Protein AF-A0A661DP39-F1 (afdb_monomer_lite)

Radius of gyration: 10.73 Å; chains: 1; bounding box: 23×16×28 Å

Structure (mmCIF, N/CA/C/O backbone):
data_AF-A0A661DP39-F1
#
_entry.id   AF-A0A661DP39-F1
#
loop_
_atom_site.group_PDB
_atom_site.id
_atom_site.type_symbol
_atom_site.label_atom_id
_at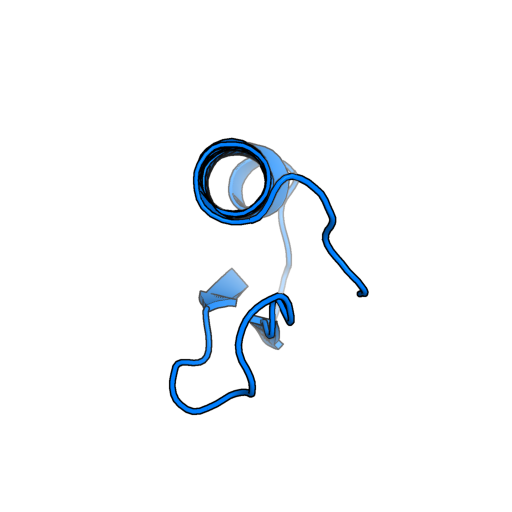om_site.label_alt_id
_atom_site.label_comp_id
_atom_site.label_asym_id
_atom_site.label_entity_id
_atom_site.label_seq_id
_atom_site.pdbx_PDB_ins_code
_atom_site.Cartn_x
_atom_site.Cartn_y
_atom_site.Cartn_z
_atom_site.occupancy
_atom_site.B_iso_or_equiv
_atom_site.auth_seq_id
_atom_site.auth_comp_id
_atom_site.auth_asym_id
_atom_site.auth_atom_id
_atom_site.pdbx_PDB_model_num
ATOM 1 N N . MET A 1 1 ? 5.529 -3.375 -12.715 1.00 71.00 1 MET A N 1
ATOM 2 C CA . MET A 1 1 ? 4.258 -2.650 -12.550 1.00 71.00 1 MET A CA 1
ATOM 3 C C . MET A 1 1 ? 3.482 -3.300 -11.416 1.00 71.00 1 MET A C 1
ATOM 5 O O . MET A 1 1 ? 3.536 -4.522 -11.295 1.00 71.00 1 MET A O 1
ATOM 9 N N . ILE A 1 2 ? 2.844 -2.508 -10.552 1.00 73.25 2 ILE A N 1
ATOM 10 C CA . ILE A 1 2 ? 2.075 -3.018 -9.402 1.00 73.25 2 ILE A CA 1
ATOM 11 C C . ILE A 1 2 ? 0.586 -2.748 -9.618 1.00 73.25 2 ILE A C 1
ATOM 13 O O . ILE A 1 2 ? 0.187 -1.606 -9.835 1.00 73.25 2 ILE A O 1
ATOM 17 N N . GLU A 1 3 ? -0.233 -3.791 -9.522 1.00 73.69 3 GLU A N 1
ATOM 18 C CA . GLU A 1 3 ? -1.692 -3.710 -9.623 1.00 73.69 3 GLU A CA 1
ATOM 19 C C . GLU A 1 3 ? -2.332 -4.183 -8.316 1.00 73.69 3 GLU A C 1
ATOM 21 O O . GLU A 1 3 ? -2.020 -5.266 -7.820 1.00 73.69 3 GLU A O 1
ATOM 26 N N . ILE A 1 4 ? -3.230 -3.376 -7.745 1.00 77.44 4 ILE A N 1
ATOM 27 C CA . ILE A 1 4 ? -3.967 -3.744 -6.531 1.00 77.44 4 ILE A CA 1
ATOM 28 C C . ILE A 1 4 ? -5.126 -4.655 -6.922 1.00 77.44 4 ILE A C 1
ATOM 30 O O . ILE A 1 4 ? -5.961 -4.289 -7.752 1.00 77.44 4 ILE A O 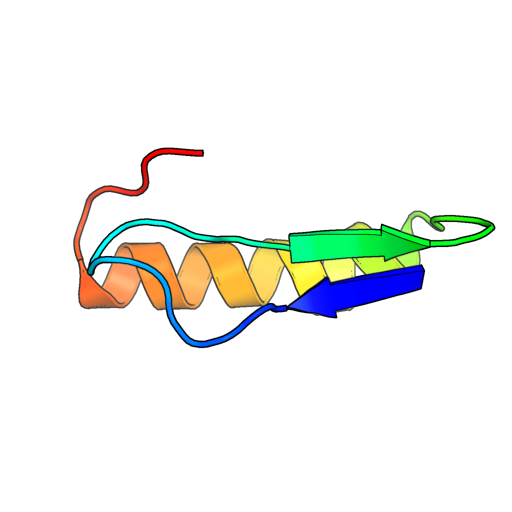1
ATOM 34 N N . LEU A 1 5 ? -5.186 -5.832 -6.309 1.00 79.00 5 LEU A N 1
ATOM 35 C CA . LEU A 1 5 ? -6.278 -6.765 -6.524 1.00 79.00 5 LEU A CA 1
ATOM 36 C C . LEU A 1 5 ? -7.403 -6.446 -5.539 1.00 79.00 5 LEU A C 1
ATOM 38 O O . LEU A 1 5 ? -7.185 -6.287 -4.339 1.00 79.00 5 LEU 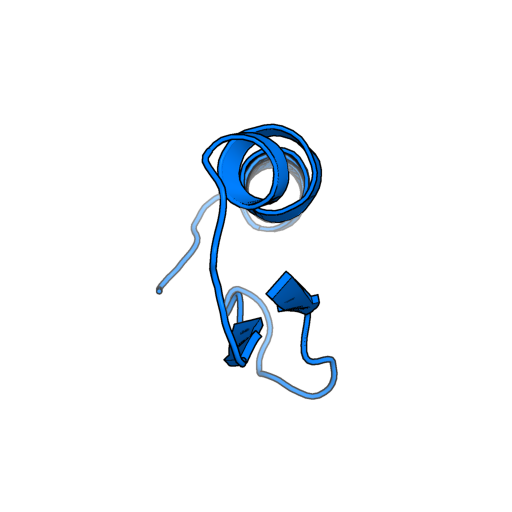A O 1
ATOM 42 N N . THR A 1 6 ? -8.616 -6.345 -6.067 1.00 65.69 6 THR A N 1
ATOM 43 C CA . THR A 1 6 ? -9.844 -6.234 -5.271 1.00 65.69 6 THR A CA 1
ATOM 44 C C . THR A 1 6 ? -10.467 -7.630 -5.166 1.00 65.69 6 THR A C 1
ATOM 46 O O . THR A 1 6 ? -10.146 -8.471 -6.001 1.00 65.69 6 THR A O 1
ATOM 49 N N . ASP A 1 7 ? -11.299 -7.892 -4.148 1.00 74.62 7 ASP A N 1
ATOM 50 C CA . ASP A 1 7 ? -11.864 -9.225 -3.806 1.00 74.62 7 ASP A CA 1
ATOM 51 C C . ASP A 1 7 ? -11.016 -10.084 -2.832 1.00 74.62 7 ASP A C 1
ATOM 53 O O . ASP A 1 7 ? -10.861 -11.294 -2.980 1.00 74.62 7 ASP A O 1
ATOM 57 N N . TYR A 1 8 ? -10.462 -9.449 -1.792 1.00 75.12 8 TYR A N 1
ATOM 58 C CA . TYR A 1 8 ? -9.789 -10.127 -0.676 1.00 75.12 8 TYR A CA 1
ATOM 59 C C . TYR A 1 8 ? -10.450 -9.768 0.664 1.00 75.12 8 TYR A C 1
ATOM 61 O O . TYR A 1 8 ? -11.076 -8.709 0.764 1.00 75.12 8 TYR A O 1
ATOM 69 N N . PRO A 1 9 ? -10.336 -10.634 1.693 1.00 74.12 9 PRO A N 1
ATOM 70 C CA . PRO A 1 9 ? -10.864 -10.363 3.029 1.00 74.12 9 PRO A CA 1
ATOM 71 C C . PRO A 1 9 ? -10.411 -9.009 3.590 1.00 74.12 9 PRO A C 1
ATOM 73 O O . PRO A 1 9 ? -9.296 -8.557 3.325 1.00 74.12 9 PRO A O 1
ATOM 76 N N . GLU A 1 10 ? -11.256 -8.385 4.414 1.00 67.88 10 GLU A N 1
ATOM 77 C CA . GLU A 1 10 ? -10.928 -7.117 5.076 1.00 67.88 10 GLU A CA 1
ATOM 78 C C . GLU A 1 10 ? -9.609 -7.223 5.864 1.00 67.88 10 GLU A C 1
ATOM 80 O O . GLU A 1 10 ? -9.364 -8.197 6.580 1.00 67.88 10 GLU A O 1
ATOM 85 N N . GLY A 1 11 ? -8.740 -6.217 5.716 1.00 68.38 11 GLY A N 1
ATOM 86 C CA . GLY A 1 11 ? -7.408 -6.191 6.334 1.00 68.38 11 GLY A CA 1
ATOM 87 C C . GLY A 1 11 ? -6.303 -6.930 5.561 1.00 68.38 11 GLY A C 1
ATOM 88 O O . GLY A 1 11 ? -5.167 -6.982 6.048 1.00 68.38 11 GLY A O 1
ATOM 89 N N . ILE A 1 12 ? -6.600 -7.472 4.374 1.00 73.12 12 ILE A N 1
ATOM 90 C CA . ILE A 1 12 ? -5.612 -8.076 3.467 1.00 73.12 12 ILE A CA 1
ATOM 91 C C . ILE A 1 12 ? -5.363 -7.141 2.283 1.00 73.12 12 ILE A C 1
ATOM 93 O O . ILE A 1 12 ? -6.280 -6.810 1.531 1.00 73.12 12 ILE A O 1
ATOM 97 N N . LEU A 1 13 ? -4.104 -6.736 2.102 1.00 75.94 13 LEU A N 1
ATOM 98 C CA . LEU A 1 13 ? -3.675 -5.955 0.946 1.00 75.94 13 LEU A CA 1
ATOM 99 C C . LEU A 1 13 ? -3.069 -6.891 -0.104 1.00 75.94 13 LEU A C 1
ATOM 101 O O . LEU A 1 13 ? -1.892 -7.237 -0.027 1.00 75.94 13 LEU A O 1
ATOM 105 N N . ALA A 1 14 ? -3.867 -7.287 -1.092 1.00 76.44 14 ALA A N 1
ATOM 106 C CA . ALA A 1 14 ? -3.394 -8.102 -2.202 1.00 76.44 14 ALA A CA 1
ATOM 107 C C . ALA A 1 14 ? -2.957 -7.228 -3.382 1.00 76.44 14 ALA A C 1
ATOM 109 O O . ALA A 1 14 ? -3.686 -6.344 -3.838 1.00 76.44 14 ALA A O 1
ATOM 110 N N . PHE A 1 15 ? -1.771 -7.501 -3.915 1.00 78.56 15 PHE A N 1
ATOM 111 C CA . PHE A 1 15 ? -1.270 -6.848 -5.116 1.00 78.56 15 PHE A CA 1
ATOM 112 C C . PHE A 1 15 ? -0.527 -7.848 -5.998 1.00 78.56 15 PHE A C 1
ATOM 114 O O . PHE A 1 15 ? 0.144 -8.758 -5.511 1.00 78.56 15 PHE A O 1
ATOM 121 N N . SER A 1 16 ? -0.657 -7.677 -7.309 1.00 78.44 16 SER A N 1
ATOM 122 C CA . SER A 1 16 ? 0.109 -8.415 -8.305 1.00 78.44 16 SER A CA 1
ATOM 123 C C . SER A 1 16 ? 1.248 -7.540 -8.808 1.00 78.44 16 SER A C 1
ATOM 125 O O . SER A 1 16 ? 1.057 -6.364 -9.121 1.00 78.44 16 SER A O 1
ATOM 127 N N . ALA A 1 17 ? 2.442 -8.119 -8.876 1.00 76.50 17 ALA A N 1
ATOM 128 C CA . ALA A 1 17 ? 3.612 -7.49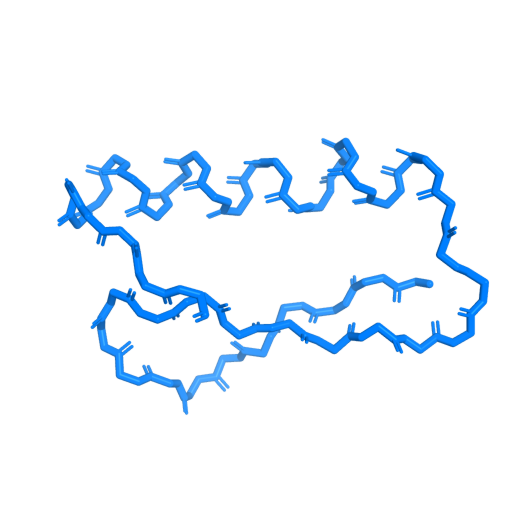6 -9.467 1.00 76.50 17 ALA A CA 1
ATOM 129 C C . ALA A 1 17 ? 3.936 -8.201 -10.788 1.00 76.50 17 ALA A C 1
ATOM 131 O O . ALA A 1 17 ? 4.428 -9.331 -10.800 1.00 76.50 17 ALA A O 1
ATOM 132 N N . THR A 1 18 ? 3.655 -7.536 -11.903 1.00 70.31 18 THR A N 1
ATOM 133 C CA . THR A 1 18 ? 3.912 -8.039 -13.259 1.00 70.31 18 THR A CA 1
ATOM 134 C C . THR A 1 18 ? 4.920 -7.134 -13.975 1.00 70.31 18 THR A C 1
ATOM 136 O O . THR A 1 18 ? 4.865 -5.903 -13.889 1.00 70.31 18 THR A O 1
ATOM 139 N N . SER A 1 19 ? 5.875 -7.753 -14.681 1.00 69.00 19 SER A N 1
ATOM 140 C CA . SER A 1 19 ? 6.984 -7.088 -15.397 1.00 69.00 19 SER A CA 1
ATOM 141 C C . SER A 1 19 ? 7.951 -6.306 -14.483 1.00 69.00 19 SER A C 1
ATOM 143 O O . SER A 1 19 ? 8.088 -6.615 -13.302 1.00 69.00 19 SER A O 1
ATOM 145 N N . GLU A 1 20 ? 8.678 -5.323 -15.026 1.00 68.69 20 GLU A N 1
ATOM 146 C CA . GLU A 1 20 ? 9.648 -4.510 -14.285 1.00 68.69 20 GLU A CA 1
ATOM 147 C C . GLU A 1 20 ? 8.937 -3.675 -13.212 1.00 68.69 20 GLU A C 1
ATOM 149 O O . GLU A 1 20 ? 8.104 -2.817 -13.508 1.00 68.69 20 GLU A O 1
ATOM 154 N N . VAL A 1 21 ? 9.206 -3.984 -11.944 1.00 71.69 21 VAL A N 1
ATOM 155 C CA . VAL A 1 21 ? 8.745 -3.199 -10.797 1.00 71.69 21 VAL A CA 1
ATOM 156 C C . VAL A 1 21 ? 9.796 -2.140 -10.524 1.00 71.69 21 VAL A C 1
ATOM 158 O O . VAL A 1 21 ? 10.935 -2.462 -10.181 1.00 71.69 21 VAL A O 1
ATOM 161 N N . THR A 1 22 ? 9.419 -0.879 -10.690 1.00 76.00 22 THR A N 1
ATOM 162 C CA . THR A 1 22 ? 10.324 0.245 -10.459 1.00 76.00 22 THR A CA 1
ATOM 163 C C . THR A 1 22 ? 10.159 0.789 -9.042 1.00 76.00 22 THR A C 1
ATOM 165 O O . THR A 1 22 ? 9.150 0.560 -8.372 1.00 76.00 22 THR A O 1
ATOM 168 N N . ALA A 1 23 ? 11.149 1.547 -8.563 1.00 77.69 23 ALA A N 1
ATOM 169 C CA . ALA A 1 23 ? 11.043 2.235 -7.274 1.00 77.69 23 ALA A CA 1
ATOM 170 C C . ALA A 1 23 ? 9.858 3.224 -7.230 1.00 77.69 23 ALA A C 1
ATOM 172 O O . ALA A 1 23 ? 9.345 3.521 -6.150 1.00 77.69 23 ALA A O 1
ATOM 173 N N . ASP A 1 24 ? 9.414 3.708 -8.392 1.00 77.81 24 ASP A N 1
ATOM 174 C CA . ASP A 1 24 ? 8.233 4.554 -8.536 1.00 77.81 24 ASP A CA 1
ATOM 175 C C . ASP A 1 24 ? 6.932 3.790 -8.276 1.00 77.81 24 ASP A C 1
ATOM 177 O O . ASP A 1 24 ? 6.066 4.313 -7.579 1.00 77.81 24 ASP A O 1
ATOM 181 N N . ASP A 1 25 ? 6.798 2.539 -8.729 1.00 69.31 25 ASP A N 1
ATOM 182 C CA . ASP A 1 25 ? 5.620 1.714 -8.415 1.00 69.31 25 ASP A CA 1
ATOM 183 C C . ASP A 1 25 ? 5.468 1.517 -6.898 1.00 69.31 25 ASP A C 1
ATOM 185 O O . ASP A 1 25 ? 4.373 1.618 -6.344 1.00 69.31 25 ASP A O 1
ATOM 189 N N . TYR A 1 26 ? 6.580 1.292 -6.195 1.00 72.19 26 TYR A N 1
ATOM 190 C CA . TYR A 1 26 ? 6.562 1.138 -4.741 1.00 72.19 26 TYR A CA 1
ATOM 191 C C . TYR A 1 26 ? 6.058 2.409 -4.043 1.00 72.19 26 TYR A C 1
ATOM 193 O O . TYR A 1 26 ? 5.176 2.345 -3.186 1.00 72.19 26 TYR A O 1
ATOM 201 N N . LYS A 1 27 ? 6.589 3.576 -4.429 1.00 78.56 27 LYS A N 1
ATOM 202 C CA . LYS A 1 27 ? 6.249 4.864 -3.806 1.00 78.56 27 LYS A CA 1
ATOM 203 C C . LYS A 1 27 ? 4.852 5.356 -4.169 1.00 78.56 27 LYS A C 1
ATOM 205 O O . LYS A 1 27 ? 4.170 5.902 -3.310 1.00 78.56 27 LYS A O 1
ATOM 210 N N . ASN A 1 28 ? 4.438 5.175 -5.419 1.00 81.38 28 ASN A N 1
ATOM 211 C CA . ASN A 1 28 ? 3.212 5.779 -5.938 1.00 81.38 28 ASN A CA 1
ATOM 212 C C . ASN A 1 28 ? 1.998 4.846 -5.852 1.00 81.38 28 ASN A C 1
ATOM 214 O O . ASN A 1 28 ? 0.870 5.331 -5.895 1.00 81.38 28 ASN A O 1
ATOM 218 N N . VAL A 1 29 ? 2.205 3.529 -5.730 1.00 78.00 29 VAL A N 1
ATOM 219 C CA . VAL A 1 29 ? 1.116 2.538 -5.678 1.00 78.00 29 VAL A CA 1
ATOM 220 C C . VAL A 1 29 ? 1.081 1.834 -4.328 1.00 78.00 29 VAL A C 1
ATOM 222 O O . VAL A 1 29 ? 0.053 1.858 -3.654 1.00 78.00 29 VAL A O 1
ATOM 225 N N . LEU A 1 30 ? 2.199 1.236 -3.906 1.00 75.94 30 LEU A N 1
ATOM 226 C CA . LEU A 1 30 ? 2.208 0.368 -2.727 1.00 75.94 30 LEU A CA 1
ATOM 227 C C . LEU A 1 30 ? 2.060 1.157 -1.419 1.00 75.94 30 LEU A C 1
ATOM 229 O O . LEU A 1 30 ? 1.189 0.848 -0.610 1.00 75.94 30 LEU A O 1
ATOM 233 N N . VAL A 1 31 ? 2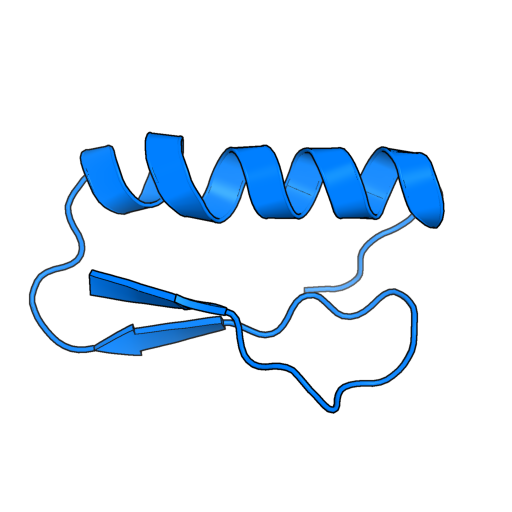.877 2.197 -1.227 1.00 81.69 31 VAL A N 1
ATOM 234 C CA . VAL A 1 31 ? 2.852 3.045 -0.021 1.00 81.69 31 VAL A CA 1
ATOM 235 C C . VAL A 1 31 ? 1.466 3.655 0.237 1.00 81.69 31 VAL A C 1
ATOM 237 O O . VAL A 1 31 ? 0.920 3.398 1.309 1.00 81.69 31 VAL A O 1
ATOM 240 N N . PRO A 1 32 ? 0.829 4.369 -0.713 1.00 82.38 32 PRO A N 1
ATOM 241 C CA . PRO A 1 32 ? -0.486 4.955 -0.459 1.00 82.38 32 PRO A CA 1
ATOM 242 C C . PRO A 1 32 ? -1.593 3.904 -0.272 1.00 82.38 32 PRO A C 1
ATOM 244 O O . PRO A 1 32 ? -2.567 4.165 0.435 1.00 82.38 32 PRO A O 1
ATOM 247 N N . ALA A 1 33 ? -1.473 2.714 -0.873 1.00 79.19 33 ALA A N 1
ATOM 248 C CA . ALA A 1 33 ? -2.426 1.622 -0.653 1.00 79.19 33 ALA A CA 1
ATOM 249 C C . ALA A 1 33 ? -2.301 1.023 0.760 1.00 79.19 33 ALA A C 1
ATOM 251 O O . ALA A 1 33 ? -3.315 0.715 1.396 1.00 79.19 33 ALA A O 1
ATOM 252 N N . ILE A 1 34 ? -1.070 0.912 1.271 1.00 77.81 34 ILE A N 1
ATOM 253 C CA . ILE A 1 34 ? -0.781 0.515 2.651 1.00 77.81 34 ILE A CA 1
ATOM 254 C C . ILE A 1 34 ? -1.299 1.580 3.619 1.00 77.81 34 ILE A C 1
ATOM 256 O O . ILE A 1 34 ? -2.054 1.236 4.519 1.00 77.81 34 ILE A O 1
ATOM 260 N N . GLU A 1 35 ? -0.969 2.861 3.430 1.00 81.00 35 GLU A N 1
ATOM 261 C CA . GLU A 1 35 ? -1.406 3.936 4.337 1.00 81.00 35 GLU A CA 1
ATOM 262 C C . GLU A 1 35 ? -2.933 3.982 4.474 1.00 81.00 35 GLU A C 1
ATOM 264 O O . GLU A 1 35 ? -3.441 3.920 5.594 1.00 81.00 35 GLU A O 1
ATOM 269 N N . LYS A 1 36 ? -3.670 3.936 3.355 1.00 79.50 36 LYS A N 1
ATOM 270 C CA . LYS A 1 36 ? -5.142 3.860 3.374 1.00 79.50 36 LYS A CA 1
ATOM 271 C C . LYS A 1 36 ? -5.665 2.636 4.124 1.00 79.50 36 LYS A C 1
ATOM 273 O O . LYS A 1 36 ? -6.655 2.723 4.845 1.00 79.50 36 LYS A O 1
ATOM 278 N N . SER A 1 37 ? -5.006 1.493 3.959 1.00 74.12 37 SER A N 1
ATOM 279 C CA . SER A 1 37 ? -5.410 0.251 4.619 1.00 74.12 37 SER A CA 1
ATOM 280 C C . SER A 1 37 ? -5.100 0.273 6.126 1.00 74.12 37 SER A C 1
ATOM 282 O O . SER A 1 37 ? -5.868 -0.285 6.910 1.00 74.12 37 SER A O 1
ATOM 284 N N . ILE A 1 38 ? -4.030 0.958 6.556 1.00 77.81 38 ILE A N 1
ATOM 285 C CA . ILE A 1 38 ? -3.714 1.176 7.979 1.00 77.81 38 ILE A CA 1
ATOM 286 C C . ILE A 1 38 ? -4.740 2.125 8.597 1.00 77.81 38 ILE A C 1
ATOM 288 O O . ILE A 1 38 ? -5.267 1.813 9.663 1.00 77.81 38 ILE A O 1
ATOM 292 N N . GLU A 1 39 ? -5.056 3.242 7.936 1.00 76.62 39 GLU A N 1
ATOM 293 C CA . GLU A 1 39 ? -6.062 4.197 8.422 1.00 76.62 39 GLU A CA 1
ATOM 294 C C . GLU A 1 39 ? -7.444 3.550 8.583 1.00 76.62 39 GLU A C 1
ATOM 296 O O . GLU A 1 39 ? -8.167 3.863 9.528 1.00 76.62 39 GLU A O 1
ATOM 301 N N . GLN A 1 40 ? -7.807 2.629 7.687 1.00 71.06 40 GLN A N 1
ATOM 302 C CA . GLN A 1 40 ? -9.133 2.017 7.680 1.00 71.06 40 GLN A CA 1
ATOM 303 C C . GLN A 1 40 ? -9.274 0.831 8.648 1.00 71.06 40 GLN A C 1
ATOM 305 O O . GLN A 1 40 ? -10.340 0.657 9.236 1.00 71.06 40 GLN A O 1
ATOM 310 N N . TYR A 1 41 ? -8.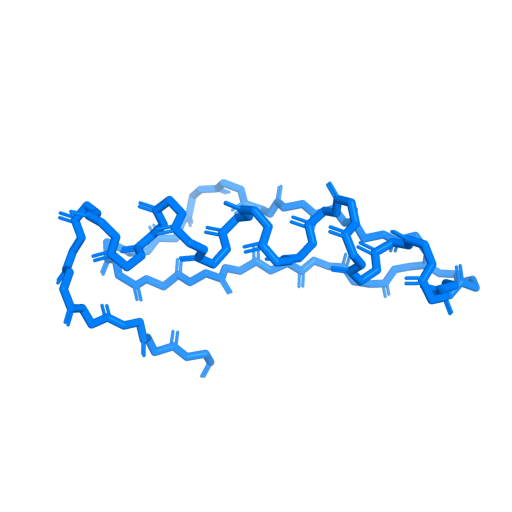225 0.023 8.835 1.00 69.88 41 TYR A N 1
ATOM 311 C CA . TYR A 1 41 ? -8.332 -1.250 9.565 1.00 69.88 41 TYR A CA 1
ATOM 312 C C . TYR A 1 41 ? -7.375 -1.385 10.756 1.00 69.88 41 TYR A C 1
ATOM 314 O O . TYR A 1 41 ? -7.432 -2.381 11.477 1.00 69.88 41 TYR A O 1
ATOM 322 N N . ASN A 1 42 ? -6.502 -0.399 10.999 1.00 67.25 42 ASN A N 1
ATOM 323 C CA . ASN A 1 42 ? -5.543 -0.325 12.115 1.00 67.25 42 ASN A CA 1
ATOM 324 C C . ASN A 1 42 ? -4.537 -1.501 12.209 1.00 67.25 42 ASN A C 1
ATOM 326 O O . ASN A 1 42 ? -3.706 -1.545 13.118 1.00 67.25 42 ASN A O 1
ATOM 330 N N . LYS A 1 43 ? -4.604 -2.468 11.282 1.00 59.06 43 LYS A N 1
ATOM 331 C CA . LYS A 1 43 ? -3.697 -3.608 11.129 1.00 59.06 43 LYS A CA 1
ATOM 332 C C . LYS A 1 43 ? -3.813 -4.172 9.710 1.00 59.06 43 LYS A C 1
ATOM 334 O O . LYS A 1 43 ? -4.913 -4.451 9.248 1.00 59.06 43 LYS A O 1
ATOM 339 N N . ILE A 1 44 ? -2.673 -4.383 9.056 1.00 61.53 44 ILE A N 1
ATOM 340 C CA . ILE A 1 44 ? -2.586 -5.046 7.749 1.00 61.53 44 ILE A CA 1
ATOM 341 C C . ILE A 1 44 ? -1.829 -6.355 7.926 1.00 61.53 44 ILE A C 1
ATOM 343 O O . ILE A 1 44 ? -0.825 -6.397 8.642 1.00 61.53 44 ILE A O 1
ATOM 347 N N . THR A 1 45 ? -2.303 -7.409 7.269 1.00 58.62 45 THR A N 1
ATOM 348 C CA . THR A 1 45 ? -1.554 -8.662 7.123 1.00 58.62 45 THR A CA 1
ATOM 349 C C . THR A 1 45 ? -1.235 -8.834 5.639 1.00 58.62 45 THR A C 1
ATOM 351 O O . THR A 1 45 ? -2.149 -8.784 4.816 1.00 58.62 45 THR A O 1
ATOM 354 N N . ALA A 1 46 ? 0.058 -8.921 5.318 1.00 55.12 46 ALA A N 1
ATOM 355 C CA . ALA A 1 46 ? 0.586 -9.057 3.959 1.00 55.12 46 ALA A CA 1
ATOM 356 C C . ALA A 1 46 ? 0.751 -10.530 3.571 1.00 55.12 46 ALA A C 1
ATOM 358 O O . ALA A 1 46 ? 1.066 -11.334 4.481 1.00 55.12 46 ALA A O 1
#

pLDDT: mean 73.44, std 6.2, range [55.12, 82.38]

Foldseek 3Di:
DKAFDPDDDQQETDIDDDDDDDPCCCVVPVVVSVVVSCVVPVHHDD

Sequence (46 aa):
MIEILTDYPEGILAFSATSEVTADDYKNVLVPAIEKSIEQYNKITA

Secondary structure (DSSP, 8-state):
-EEEPPS--TTB--EEE-S---HHHIIIIIHHHHHHHHHHHS--B-